Protein AF-A0A832ZQV5-F1 (afdb_monomer)

Radius of gyration: 17.15 Å; Cα contacts (8 Å, |Δi|>4): 261; chains: 1; bounding box: 38×48×47 Å

Solvent-accessible surface area (backbone atoms only — not comparable to full-atom values): 9858 Å² total; per-residue (Å²): 72,42,29,72,67,45,43,76,68,30,38,67,55,50,40,53,52,23,39,75,72,71,40,68,46,28,61,50,46,70,78,78,45,71,69,58,52,52,60,57,48,62,73,45,66,88,42,87,51,57,77,36,74,69,49,75,35,72,44,91,67,28,88,57,73,53,22,40,32,22,56,90,32,72,69,62,42,63,64,43,53,42,39,78,62,88,54,51,58,36,53,27,43,42,75,71,73,26,46,30,36,32,39,35,73,50,64,82,36,60,34,39,67,51,24,67,36,55,44,73,40,55,67,71,59,43,45,63,53,48,52,58,48,52,62,59,52,70,78,51,58,67,70,58,55,50,50,56,57,72,72,56,51,46,69,59,51,44,49,52,53,51,50,54,51,50,54,54,55,71,72,45,78,82,85,116

Mean predicted aligned error: 4.17 Å

pLDDT: mean 92.71, std 7.88, range [50.75, 98.12]

Structure (mmCIF, N/CA/C/O backbone):
data_AF-A0A832ZQV5-F1
#
_entry.id   AF-A0A832ZQV5-F1
#
loop_
_atom_site.group_PDB
_atom_site.id
_atom_site.type_symbol
_atom_site.label_atom_id
_atom_site.label_alt_id
_atom_site.label_comp_id
_atom_site.label_asym_id
_atom_site.label_entity_id
_atom_site.label_seq_id
_atom_site.pdbx_PDB_ins_code
_atom_site.Cartn_x
_atom_site.Cartn_y
_atom_site.Cartn_z
_atom_site.occupancy
_atom_site.B_iso_or_equiv
_atom_site.auth_seq_id
_atom_site.auth_comp_id
_atom_site.auth_asym_id
_atom_site.auth_atom_id
_atom_site.pdbx_PDB_model_num
ATOM 1 N N . ALA A 1 1 ? 1.888 -0.445 -4.443 1.00 94.06 1 ALA A N 1
ATOM 2 C CA . ALA A 1 1 ? 2.735 0.463 -5.243 1.00 94.06 1 ALA A CA 1
ATOM 3 C C . ALA A 1 1 ? 3.879 0.972 -4.376 1.00 94.06 1 ALA A C 1
ATOM 5 O O . ALA A 1 1 ? 3.616 1.489 -3.296 1.00 94.06 1 ALA A O 1
ATOM 6 N N . VAL A 1 2 ? 5.125 0.793 -4.812 1.00 95.75 2 VAL A N 1
ATOM 7 C CA . VAL A 1 2 ? 6.336 1.175 -4.074 1.00 95.75 2 VAL A CA 1
ATOM 8 C C . VAL A 1 2 ? 7.010 2.344 -4.781 1.00 95.75 2 VAL A C 1
ATOM 10 O O . VAL A 1 2 ? 7.324 2.274 -5.968 1.00 95.75 2 VAL A O 1
ATOM 13 N N . ASN A 1 3 ? 7.262 3.417 -4.040 1.00 93.56 3 ASN A N 1
ATOM 14 C CA . ASN A 1 3 ? 8.051 4.560 -4.485 1.00 93.56 3 ASN A CA 1
ATOM 15 C C . ASN A 1 3 ? 9.347 4.694 -3.664 1.00 93.56 3 ASN A C 1
ATOM 17 O O . ASN A 1 3 ? 9.576 3.964 -2.696 1.00 93.56 3 ASN A O 1
ATOM 21 N N . GLY A 1 4 ? 10.189 5.664 -4.032 1.00 94.81 4 GLY A N 1
ATOM 22 C CA . GLY A 1 4 ? 11.472 5.892 -3.362 1.00 94.81 4 GLY A CA 1
ATOM 23 C C . GLY A 1 4 ? 11.374 6.152 -1.855 1.00 94.81 4 GLY A C 1
ATOM 24 O O . GLY A 1 4 ? 12.215 5.653 -1.118 1.00 94.81 4 GLY A O 1
ATOM 25 N N . ASN A 1 5 ? 10.347 6.870 -1.389 1.00 94.69 5 ASN A N 1
ATOM 26 C CA . ASN A 1 5 ? 10.172 7.163 0.037 1.00 94.69 5 ASN A CA 1
ATOM 27 C C . ASN A 1 5 ? 9.765 5.902 0.800 1.00 94.69 5 ASN A C 1
ATOM 29 O O . ASN A 1 5 ? 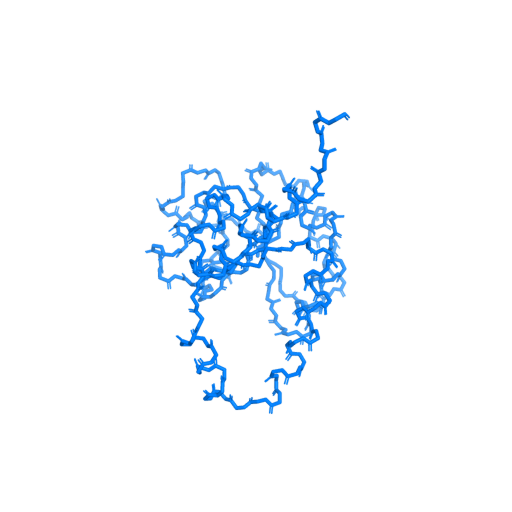10.349 5.592 1.834 1.00 94.69 5 ASN A O 1
ATOM 33 N N . SER A 1 6 ? 8.796 5.152 0.267 1.00 95.62 6 SER A N 1
ATOM 34 C CA . SER A 1 6 ? 8.344 3.910 0.899 1.00 95.62 6 SER A CA 1
ATOM 35 C C . SER A 1 6 ? 9.463 2.871 1.000 1.00 95.62 6 SER A C 1
ATOM 37 O O . SER A 1 6 ? 9.636 2.261 2.050 1.00 95.62 6 SER A O 1
ATOM 39 N N . ALA A 1 7 ? 10.281 2.735 -0.048 1.00 96.31 7 ALA A N 1
ATOM 40 C CA . ALA A 1 7 ? 11.416 1.824 -0.037 1.00 96.31 7 ALA A CA 1
ATOM 41 C C . ALA A 1 7 ? 12.511 2.284 0.934 1.00 96.31 7 ALA A C 1
ATOM 43 O O . ALA A 1 7 ? 13.010 1.480 1.710 1.00 96.31 7 ALA A O 1
ATOM 44 N N . ALA A 1 8 ? 12.847 3.578 0.949 1.00 96.38 8 ALA A N 1
ATOM 45 C CA . ALA A 1 8 ? 13.865 4.104 1.858 1.00 96.38 8 ALA A CA 1
ATOM 46 C C . ALA A 1 8 ? 13.502 3.924 3.341 1.00 96.38 8 ALA A C 1
ATOM 48 O O . ALA A 1 8 ? 14.396 3.803 4.172 1.00 96.38 8 ALA A O 1
ATOM 49 N N . LEU A 1 9 ? 12.208 3.929 3.673 1.00 96.62 9 LEU A N 1
ATOM 50 C CA . LEU A 1 9 ? 11.742 3.815 5.053 1.00 96.62 9 LEU A CA 1
ATOM 51 C C . LEU A 1 9 ? 11.483 2.375 5.494 1.00 96.62 9 LEU A C 1
ATOM 53 O O . LEU A 1 9 ? 11.701 2.074 6.661 1.00 96.62 9 LEU A O 1
ATOM 57 N N . ALA A 1 10 ? 10.970 1.516 4.608 1.00 96.81 10 ALA A N 1
ATOM 58 C CA . ALA A 1 10 ? 10.406 0.232 5.023 1.00 96.81 10 ALA A CA 1
ATOM 59 C C . ALA A 1 10 ? 10.537 -0.884 3.968 1.00 96.81 10 ALA A C 1
ATOM 61 O O . ALA A 1 10 ? 9.671 -1.752 3.907 1.00 96.81 10 ALA A O 1
ATOM 62 N N . HIS A 1 11 ? 11.565 -0.884 3.103 1.00 97.38 11 HIS A N 1
ATOM 63 C CA . HIS A 1 11 ? 11.682 -1.927 2.066 1.00 97.38 11 HIS A CA 1
ATOM 64 C C . HIS A 1 11 ? 11.699 -3.356 2.636 1.00 97.38 11 HIS A C 1
ATOM 66 O O . HIS A 1 11 ? 11.090 -4.235 2.034 1.00 97.38 11 HIS A O 1
ATOM 72 N N . GLU A 1 12 ? 12.341 -3.590 3.786 1.00 97.94 12 GLU A N 1
ATOM 73 C CA . GLU A 1 12 ? 12.380 -4.917 4.419 1.00 97.94 12 GLU A CA 1
ATOM 74 C C . GLU A 1 12 ? 10.981 -5.374 4.844 1.00 97.94 12 GLU A C 1
ATOM 76 O O . GLU A 1 12 ? 10.520 -6.437 4.432 1.00 97.94 12 GLU A O 1
ATOM 81 N N . ASP A 1 13 ? 10.261 -4.530 5.587 1.00 97.94 13 ASP A N 1
ATOM 82 C CA . ASP A 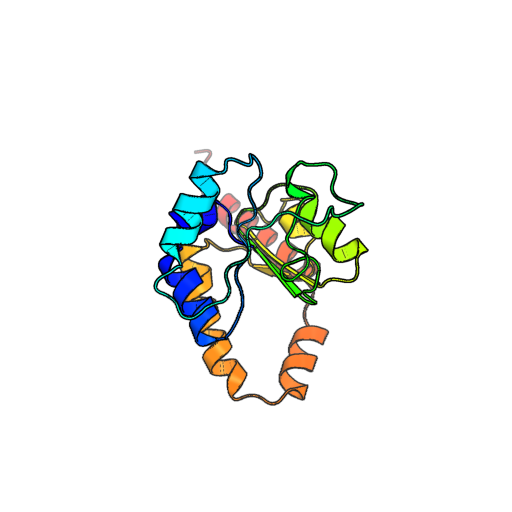1 13 ? 8.898 -4.818 6.034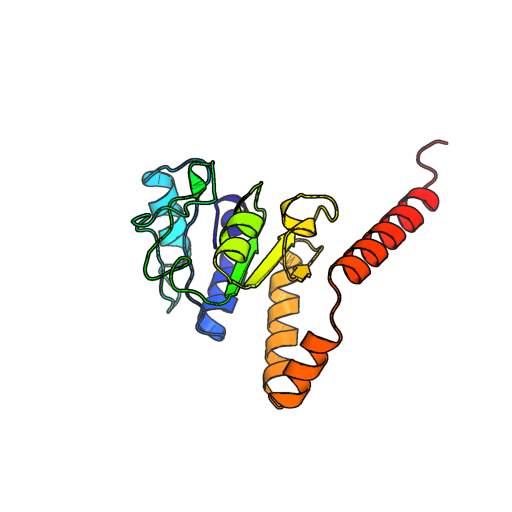 1.00 97.94 13 ASP A CA 1
ATOM 83 C C . ASP A 1 13 ? 7.919 -4.975 4.858 1.00 97.94 13 ASP A C 1
ATOM 85 O O . ASP A 1 13 ? 7.070 -5.867 4.874 1.00 97.94 13 ASP A O 1
ATOM 89 N N . ILE A 1 14 ? 8.049 -4.145 3.814 1.00 98.12 14 ILE A N 1
ATOM 90 C CA . ILE A 1 14 ? 7.252 -4.251 2.583 1.00 98.12 14 ILE A CA 1
ATOM 91 C C . ILE A 1 14 ? 7.526 -5.588 1.887 1.00 98.12 14 ILE A C 1
ATOM 93 O O . ILE A 1 14 ? 6.580 -6.268 1.493 1.00 98.12 14 ILE A O 1
ATOM 97 N N . GLY A 1 15 ? 8.801 -5.954 1.720 1.00 98.00 15 GLY A N 1
ATOM 98 C CA . GLY A 1 15 ? 9.218 -7.183 1.044 1.00 98.00 15 GLY A CA 1
ATOM 99 C C . GLY A 1 15 ? 8.729 -8.428 1.777 1.00 98.00 15 GLY A C 1
ATOM 100 O O . GLY A 1 15 ? 8.088 -9.283 1.168 1.00 98.00 15 GLY A O 1
ATOM 101 N N . LEU A 1 16 ? 8.929 -8.480 3.098 1.00 97.94 16 LEU A N 1
ATOM 102 C CA . LEU A 1 16 ? 8.448 -9.569 3.952 1.00 97.94 16 LEU A CA 1
ATOM 103 C C . LEU A 1 16 ? 6.919 -9.674 3.949 1.00 97.94 16 LEU A C 1
ATOM 105 O O . LEU A 1 16 ? 6.377 -10.775 3.856 1.00 97.94 16 LEU A O 1
ATOM 109 N N . PHE A 1 17 ? 6.209 -8.545 4.035 1.00 97.69 17 PHE A N 1
ATOM 110 C CA . PHE A 1 17 ? 4.747 -8.525 3.970 1.00 97.69 17 PHE A CA 1
ATOM 111 C C . PHE A 1 17 ? 4.242 -9.042 2.617 1.00 97.69 17 PHE A C 1
ATOM 113 O O . PHE A 1 17 ? 3.341 -9.879 2.566 1.00 97.69 17 PHE A O 1
ATOM 120 N N . ALA A 1 18 ? 4.838 -8.564 1.524 1.00 97.94 18 ALA A N 1
ATOM 121 C CA . ALA A 1 18 ? 4.482 -8.963 0.171 1.00 97.94 18 ALA A CA 1
ATOM 122 C C . ALA A 1 18 ? 4.728 -10.460 -0.065 1.00 97.94 18 ALA A C 1
ATOM 124 O O . ALA A 1 18 ? 3.835 -11.154 -0.545 1.00 97.94 18 ALA A O 1
ATOM 125 N N . GLU A 1 19 ? 5.893 -10.977 0.333 1.00 98.12 19 GLU A N 1
ATOM 126 C CA . GLU A 1 19 ? 6.243 -12.394 0.198 1.00 98.12 19 GLU A CA 1
ATOM 127 C C . GLU A 1 19 ? 5.312 -13.288 1.015 1.00 98.12 19 GLU A C 1
ATOM 129 O O . GLU A 1 19 ? 4.761 -14.259 0.495 1.00 98.12 19 GLU A O 1
ATOM 134 N N . LYS A 1 20 ? 5.077 -12.927 2.279 1.00 97.50 20 LYS A N 1
ATOM 135 C CA . LYS A 1 20 ? 4.260 -13.719 3.200 1.00 97.50 20 LYS A CA 1
ATOM 136 C C . LYS A 1 20 ? 2.819 -13.889 2.723 1.00 97.50 20 LYS A C 1
ATOM 138 O O . LYS A 1 20 ? 2.252 -14.968 2.883 1.00 97.50 20 LYS A O 1
ATOM 143 N N . TYR A 1 21 ? 2.225 -12.836 2.167 1.00 95.81 21 TYR A N 1
ATOM 144 C CA . TYR A 1 21 ? 0.824 -12.836 1.737 1.00 95.81 21 TYR A CA 1
ATOM 145 C C . TYR A 1 21 ? 0.646 -12.986 0.220 1.00 95.81 21 TYR A C 1
ATOM 147 O O . TYR A 1 21 ? -0.479 -12.951 -0.271 1.00 95.81 21 TYR A O 1
ATOM 155 N N . GLY A 1 22 ? 1.737 -13.186 -0.527 1.00 95.88 22 GLY A N 1
ATOM 156 C CA . GLY A 1 22 ? 1.705 -13.400 -1.974 1.00 95.88 22 GLY A CA 1
ATOM 157 C C . GLY A 1 22 ? 1.297 -12.165 -2.783 1.00 95.88 22 GLY A C 1
ATOM 158 O O . GLY A 1 22 ? 0.761 -12.306 -3.884 1.00 95.88 22 GLY A O 1
ATOM 159 N N . PHE A 1 23 ? 1.527 -10.958 -2.260 1.00 96.81 23 PHE A N 1
ATOM 160 C CA . PHE A 1 23 ? 1.218 -9.725 -2.977 1.00 96.81 23 PHE A CA 1
ATOM 161 C C . PHE A 1 23 ? 2.352 -9.352 -3.938 1.00 96.81 23 PHE A C 1
ATOM 163 O O . PHE A 1 23 ? 3.514 -9.308 -3.530 1.00 96.81 23 PHE A O 1
ATOM 170 N N . PRO A 1 24 ? 2.054 -9.040 -5.211 1.00 98.00 24 PRO A N 1
ATOM 171 C CA . PRO A 1 24 ? 3.050 -8.453 -6.090 1.00 98.00 24 PRO A CA 1
ATOM 172 C C . PRO A 1 24 ? 3.363 -7.020 -5.649 1.00 98.00 24 PRO A C 1
ATOM 174 O O . PRO A 1 24 ? 2.521 -6.322 -5.074 1.00 98.00 24 PRO A O 1
ATOM 177 N N . ILE A 1 25 ? 4.554 -6.545 -5.998 1.00 98.00 25 ILE A N 1
ATOM 178 C CA . ILE A 1 25 ? 4.895 -5.129 -5.893 1.00 98.00 25 ILE A CA 1
ATOM 179 C C . ILE A 1 25 ? 5.023 -4.521 -7.285 1.00 98.00 25 ILE A C 1
ATOM 181 O O . ILE A 1 25 ? 5.434 -5.172 -8.241 1.00 98.00 25 ILE A O 1
ATOM 185 N N . GLU A 1 26 ? 4.695 -3.240 -7.392 1.00 97.50 26 GLU A N 1
ATOM 186 C CA . GLU A 1 26 ? 4.971 -2.443 -8.584 1.00 97.50 26 GLU A CA 1
ATOM 187 C C . GLU A 1 26 ? 5.763 -1.212 -8.172 1.00 97.50 26 GLU A C 1
ATOM 189 O O . GLU A 1 26 ? 5.328 -0.472 -7.280 1.00 97.50 26 GLU A O 1
ATOM 194 N N . ILE A 1 27 ? 6.909 -0.996 -8.816 1.00 96.25 27 ILE A N 1
ATOM 195 C CA . ILE A 1 27 ? 7.716 0.208 -8.643 1.00 96.25 27 ILE A CA 1
ATOM 196 C C . ILE A 1 27 ? 7.035 1.326 -9.422 1.00 96.25 27 ILE A C 1
ATOM 198 O O . ILE A 1 27 ? 7.048 1.315 -10.649 1.00 96.25 27 ILE A O 1
ATOM 202 N N . ASN A 1 28 ? 6.495 2.321 -8.719 1.00 91.88 28 ASN A N 1
ATOM 203 C CA . ASN A 1 28 ? 5.811 3.466 -9.313 1.00 91.88 28 ASN A CA 1
ATOM 204 C C . ASN A 1 28 ? 6.439 4.780 -8.820 1.00 91.88 28 ASN A C 1
ATOM 206 O O . ASN A 1 28 ? 6.365 5.139 -7.643 1.00 91.88 28 ASN A O 1
ATOM 210 N N . LEU A 1 29 ? 7.111 5.498 -9.722 1.00 89.56 29 LEU A N 1
ATOM 211 C CA . LEU A 1 29 ? 7.838 6.731 -9.415 1.00 89.56 29 LEU A CA 1
ATOM 212 C C . LEU A 1 29 ? 7.154 7.966 -9.998 1.00 89.56 29 LEU A C 1
ATOM 214 O O . LEU A 1 29 ? 6.729 7.967 -11.148 1.00 89.56 29 LEU A O 1
ATOM 218 N N . PHE A 1 30 ? 7.158 9.067 -9.236 1.00 83.06 30 PHE A N 1
ATOM 219 C CA . PHE A 1 30 ? 6.726 10.373 -9.750 1.00 83.06 30 PHE A CA 1
ATOM 220 C C . PHE A 1 30 ? 7.664 10.895 -10.831 1.00 83.06 30 PHE A C 1
ATOM 222 O O . PHE A 1 30 ? 7.267 11.159 -11.965 1.00 83.06 30 PHE A O 1
ATOM 229 N N . HIS A 1 31 ? 8.940 10.999 -10.471 1.00 84.25 31 HIS A N 1
ATOM 230 C CA . HIS A 1 31 ? 10.015 11.366 -11.374 1.00 84.25 31 HIS A CA 1
ATOM 231 C C . HIS A 1 31 ? 10.698 10.089 -11.844 1.00 84.25 31 HIS A C 1
ATOM 233 O O . HIS A 1 31 ? 11.583 9.564 -11.158 1.00 84.25 31 HIS A O 1
ATOM 239 N N . TYR A 1 32 ? 10.241 9.580 -12.988 1.00 87.06 32 TYR A N 1
ATOM 240 C CA . TYR A 1 32 ? 10.807 8.386 -13.597 1.00 87.06 32 TYR A CA 1
ATOM 241 C C . TYR A 1 32 ? 12.306 8.569 -13.860 1.00 87.06 32 TYR A C 1
ATOM 243 O O . TYR A 1 32 ? 12.748 9.563 -14.435 1.00 87.06 32 TYR A O 1
ATOM 251 N N . SER A 1 33 ? 13.084 7.576 -13.448 1.00 91.94 33 SER A N 1
ATOM 252 C CA . SER A 1 33 ? 14.483 7.412 -13.819 1.00 91.94 33 SER A CA 1
ATOM 253 C C . SER A 1 33 ? 14.769 5.923 -13.857 1.00 91.94 33 SER A C 1
ATOM 255 O O . SER A 1 33 ? 14.518 5.228 -12.871 1.00 91.94 33 SER A O 1
ATOM 257 N N . ARG A 1 34 ? 15.316 5.436 -14.976 1.00 93.81 34 ARG A N 1
ATOM 258 C CA . ARG A 1 34 ? 15.640 4.014 -15.122 1.00 93.81 34 ARG A CA 1
ATOM 259 C C . ARG A 1 34 ? 16.615 3.550 -14.040 1.00 93.81 34 ARG A C 1
ATOM 261 O O . ARG A 1 34 ? 16.426 2.478 -13.485 1.00 93.81 34 ARG A O 1
ATOM 268 N N . GLU A 1 35 ? 17.593 4.383 -13.690 1.00 96.31 35 GLU A N 1
ATOM 269 C CA . GLU A 1 35 ? 18.548 4.096 -12.615 1.00 96.31 35 GLU A CA 1
ATOM 270 C C . GLU A 1 35 ? 17.842 3.912 -11.264 1.00 96.31 35 GLU A C 1
ATOM 272 O O . GLU A 1 35 ? 18.130 2.967 -10.536 1.00 96.31 35 GLU A O 1
ATOM 277 N N . ARG A 1 36 ? 16.879 4.785 -10.935 1.00 95.62 36 ARG A N 1
ATOM 278 C CA . ARG A 1 36 ? 16.106 4.663 -9.689 1.00 95.62 36 ARG A CA 1
ATOM 279 C C . ARG A 1 36 ? 15.234 3.416 -9.684 1.00 95.62 36 ARG A C 1
ATOM 281 O O . ARG A 1 36 ? 15.126 2.781 -8.645 1.00 95.62 36 ARG A O 1
ATOM 288 N N . VAL A 1 37 ? 14.617 3.081 -10.816 1.00 96.38 37 VAL A N 1
ATOM 289 C CA . VAL A 1 37 ? 13.799 1.869 -10.944 1.00 96.38 37 VAL A CA 1
ATOM 290 C C . VAL A 1 37 ? 14.646 0.621 -10.700 1.00 96.38 37 VAL A C 1
ATOM 292 O O . VAL A 1 37 ? 14.247 -0.211 -9.896 1.00 96.38 37 VAL A O 1
ATOM 2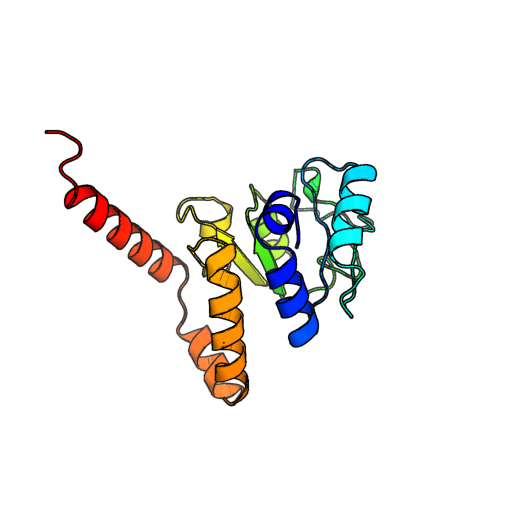95 N N . VAL A 1 38 ? 15.832 0.526 -11.311 1.00 97.38 38 VAL A N 1
ATOM 296 C CA . VAL A 1 38 ? 16.751 -0.608 -11.106 1.00 97.38 38 VAL A CA 1
ATOM 297 C C . VAL A 1 38 ? 17.172 -0.714 -9.640 1.00 97.38 38 VAL A C 1
ATOM 299 O O . VAL A 1 38 ? 16.967 -1.760 -9.037 1.00 97.38 38 VAL A O 1
ATOM 302 N N . LYS A 1 39 ? 17.636 0.382 -9.025 1.00 97.56 39 LYS A N 1
ATOM 303 C CA . LYS A 1 39 ? 18.024 0.378 -7.602 1.00 97.56 39 LYS A CA 1
ATOM 304 C C . LYS A 1 39 ? 16.882 -0.032 -6.678 1.00 97.56 39 LYS A C 1
ATOM 306 O O . LYS A 1 39 ? 17.100 -0.719 -5.692 1.00 97.56 39 LYS A O 1
ATOM 311 N N . LEU A 1 40 ? 15.659 0.412 -6.971 1.00 97.38 40 LEU A N 1
ATOM 312 C CA . LEU A 1 40 ? 14.492 0.015 -6.189 1.00 97.38 40 LEU A CA 1
ATOM 313 C C . LEU A 1 40 ? 14.132 -1.450 -6.407 1.00 97.38 40 LEU A C 1
ATOM 315 O O . LEU A 1 40 ? 13.731 -2.094 -5.450 1.00 97.38 40 LEU A O 1
ATOM 319 N N . ARG A 1 41 ? 14.286 -1.976 -7.625 1.00 97.69 41 ARG A N 1
ATOM 320 C CA . ARG A 1 41 ? 14.061 -3.391 -7.929 1.00 97.69 41 ARG A CA 1
ATOM 321 C C . ARG A 1 41 ? 14.998 -4.280 -7.128 1.00 97.69 41 ARG A C 1
ATOM 323 O O . ARG A 1 41 ? 14.516 -5.194 -6.472 1.00 97.69 41 ARG A O 1
ATOM 330 N N . GLU A 1 42 ? 16.289 -3.955 -7.130 1.00 97.94 42 GLU A N 1
ATOM 331 C CA . GLU A 1 42 ? 17.342 -4.695 -6.423 1.00 97.94 42 GLU A CA 1
ATOM 332 C C . GLU A 1 42 ? 17.034 -4.876 -4.926 1.00 97.94 42 GLU A C 1
ATOM 334 O O . GLU A 1 42 ? 17.324 -5.930 -4.367 1.00 97.94 42 GLU A O 1
ATOM 339 N N . LEU A 1 43 ? 16.368 -3.905 -4.282 1.00 98.06 43 LEU A N 1
ATOM 340 C CA . LEU A 1 43 ? 15.950 -4.015 -2.873 1.00 98.06 43 LEU A CA 1
ATOM 341 C C . LEU A 1 43 ? 14.970 -5.164 -2.606 1.00 98.06 43 LEU A C 1
ATOM 343 O O . LEU A 1 43 ? 14.821 -5.573 -1.454 1.00 98.06 43 LEU A O 1
ATOM 347 N N . PHE A 1 44 ? 14.280 -5.646 -3.640 1.00 98.06 44 PHE A N 1
ATOM 348 C CA . PHE A 1 44 ? 13.240 -6.659 -3.522 1.00 98.06 44 PHE A CA 1
ATOM 349 C C . PHE A 1 44 ? 13.575 -7.983 -4.225 1.00 98.06 44 PHE A C 1
ATOM 351 O O . PHE A 1 44 ? 12.818 -8.940 -4.089 1.00 98.06 44 PHE A O 1
ATOM 358 N N . GLU A 1 45 ? 14.697 -8.078 -4.947 1.00 96.19 45 GLU A N 1
ATOM 359 C CA . GLU A 1 45 ? 15.062 -9.273 -5.730 1.00 96.19 45 GLU A CA 1
ATOM 360 C C . GLU A 1 45 ? 15.306 -10.523 -4.876 1.00 96.19 45 GLU A C 1
ATOM 362 O O . GLU A 1 45 ? 15.169 -11.641 -5.368 1.00 96.19 45 GLU A O 1
ATOM 367 N N . SER A 1 46 ? 15.652 -10.353 -3.597 1.00 97.00 46 SER A N 1
ATOM 368 C CA . SER A 1 46 ? 15.847 -11.471 -2.670 1.00 97.00 46 SER A CA 1
ATOM 369 C C . SER A 1 46 ? 14.545 -12.106 -2.177 1.00 97.00 46 SER A C 1
ATOM 371 O O . SER A 1 46 ? 14.602 -13.182 -1.588 1.00 97.00 46 SER A O 1
ATOM 373 N N . TYR A 1 47 ? 13.398 -11.449 -2.370 1.00 97.94 47 TYR A N 1
ATOM 374 C CA . TYR A 1 47 ? 12.094 -11.962 -1.953 1.00 97.94 47 TYR A CA 1
ATOM 375 C C . TYR A 1 47 ? 11.437 -12.728 -3.099 1.00 97.94 47 TYR A C 1
ATOM 377 O O . TYR A 1 47 ? 11.524 -12.343 -4.266 1.00 97.94 47 TYR A O 1
ATOM 385 N N . ASN A 1 48 ? 10.707 -13.789 -2.772 1.00 97.44 48 ASN A N 1
ATOM 386 C CA . ASN A 1 48 ? 9.947 -14.582 -3.728 1.00 97.44 48 ASN A CA 1
ATOM 387 C C . ASN A 1 48 ? 8.617 -13.901 -4.104 1.00 97.44 48 ASN A C 1
ATOM 389 O O . ASN A 1 48 ? 7.528 -14.419 -3.846 1.00 97.44 48 ASN A O 1
ATOM 393 N N . ILE A 1 49 ? 8.709 -12.717 -4.711 1.00 97.38 49 ILE A N 1
ATOM 394 C CA . ILE A 1 49 ? 7.571 -11.898 -5.138 1.00 97.38 49 ILE A CA 1
ATOM 395 C C . ILE A 1 49 ? 7.687 -11.502 -6.605 1.00 97.38 49 ILE A C 1
ATOM 397 O O . ILE A 1 49 ? 8.773 -11.396 -7.173 1.00 97.38 49 ILE A O 1
ATOM 401 N N . LYS A 1 50 ? 6.542 -11.231 -7.234 1.00 97.88 50 LYS A N 1
ATOM 402 C CA . LYS A 1 50 ? 6.524 -10.596 -8.554 1.00 97.88 50 LYS A CA 1
ATOM 403 C C . LYS A 1 50 ? 6.778 -9.099 -8.403 1.00 97.88 50 LYS A C 1
ATOM 405 O O . LYS A 1 50 ? 6.135 -8.449 -7.577 1.00 97.88 50 LYS A O 1
ATOM 410 N N . ILE A 1 51 ? 7.678 -8.569 -9.229 1.00 98.12 51 ILE A N 1
ATOM 411 C CA . ILE A 1 51 ? 8.054 -7.153 -9.249 1.00 98.12 51 ILE A CA 1
ATOM 412 C C . ILE A 1 51 ? 7.755 -6.583 -10.635 1.00 98.12 51 ILE A C 1
ATOM 414 O O . ILE A 1 51 ? 8.384 -6.984 -11.616 1.00 98.12 51 ILE A O 1
ATOM 418 N N . TYR A 1 52 ? 6.830 -5.632 -10.702 1.00 97.94 52 TYR A N 1
ATOM 419 C CA . TYR A 1 52 ? 6.460 -4.921 -11.924 1.00 97.94 52 TYR A CA 1
ATOM 420 C C . TYR A 1 52 ? 7.162 -3.556 -12.014 1.00 97.94 52 TYR A C 1
ATOM 422 O O . TYR A 1 52 ? 7.296 -2.846 -11.011 1.00 97.94 52 TYR A O 1
ATOM 430 N N . ASP A 1 53 ? 7.632 -3.197 -13.209 1.00 95.50 53 ASP A N 1
ATOM 431 C CA . ASP A 1 53 ? 8.322 -1.931 -13.516 1.00 95.50 53 ASP A CA 1
ATOM 432 C C . ASP A 1 53 ? 8.283 -1.542 -15.011 1.00 95.50 53 ASP A C 1
ATOM 434 O O . ASP A 1 53 ? 9.176 -0.848 -15.505 1.00 95.50 53 ASP A O 1
ATOM 438 N N . GLU A 1 54 ? 7.269 -2.000 -15.744 1.00 93.06 54 GLU A N 1
ATOM 439 C CA . GLU A 1 54 ? 7.158 -1.901 -17.201 1.00 93.06 54 GLU A CA 1
ATOM 440 C C . GLU A 1 54 ? 6.606 -0.550 -17.685 1.00 93.06 54 GLU A C 1
ATOM 442 O O . GLU A 1 54 ? 7.018 -0.079 -18.745 1.00 93.06 54 GLU A O 1
ATOM 447 N N . TYR A 1 55 ? 5.716 0.096 -16.915 1.00 92.19 55 TYR A N 1
ATOM 448 C CA . TYR A 1 55 ? 5.106 1.397 -17.260 1.00 92.19 55 TYR A CA 1
ATOM 449 C C . TYR A 1 55 ? 4.411 1.411 -18.647 1.00 92.19 55 TYR A C 1
ATOM 451 O O . TYR A 1 55 ? 4.428 2.421 -19.356 1.00 92.19 55 TYR A O 1
ATOM 459 N N . ASP A 1 56 ? 3.800 0.298 -19.061 1.00 93.44 56 ASP A N 1
ATOM 460 C CA . ASP A 1 56 ? 3.288 0.066 -20.420 1.00 93.44 56 ASP A CA 1
ATOM 461 C C . ASP A 1 56 ? 1.811 0.466 -20.629 1.00 93.44 56 ASP A C 1
ATOM 463 O O . ASP A 1 56 ? 1.297 0.403 -21.753 1.00 93.44 56 ASP A O 1
ATOM 467 N N . VAL A 1 57 ? 1.116 0.907 -19.573 1.00 92.81 57 VAL A N 1
ATOM 468 C CA . VAL A 1 57 ? -0.277 1.377 -19.637 1.00 92.81 57 VAL A CA 1
ATOM 469 C C . VAL A 1 57 ? -0.440 2.728 -18.958 1.00 92.81 57 VAL A C 1
ATOM 471 O O . VAL A 1 57 ? -0.003 2.936 -17.834 1.00 92.81 57 VAL A O 1
ATOM 474 N N . GLY A 1 58 ? -1.122 3.656 -19.632 1.00 90.56 58 GLY A N 1
ATOM 475 C CA . GLY A 1 58 ? -1.513 4.939 -19.055 1.00 90.56 58 GLY A CA 1
ATOM 476 C C . GLY A 1 58 ? -2.886 4.878 -18.387 1.00 90.56 58 GLY A C 1
ATOM 477 O O . GLY A 1 58 ? -3.869 4.487 -19.016 1.00 90.56 58 GLY A O 1
ATOM 478 N N . LEU A 1 59 ? -2.976 5.337 -17.142 1.00 87.75 59 LEU A N 1
ATOM 479 C CA . LEU A 1 59 ? -4.231 5.596 -16.449 1.00 87.75 59 LEU A CA 1
ATOM 480 C C . LEU A 1 59 ? -4.855 6.884 -17.016 1.00 87.75 59 LEU A C 1
ATOM 482 O O . LEU A 1 59 ? -4.283 7.963 -16.850 1.00 87.75 59 LEU A O 1
ATOM 486 N N . PRO A 1 60 ? -6.024 6.815 -17.677 1.00 81.50 60 PRO A N 1
ATOM 487 C CA . PRO A 1 60 ? -6.584 7.946 -18.427 1.00 81.50 60 PRO A CA 1
ATOM 488 C C . PRO A 1 60 ? -6.969 9.137 -17.539 1.00 81.50 60 PRO A C 1
ATOM 490 O O . PRO A 1 60 ? -7.074 10.268 -18.003 1.00 81.50 60 PRO A O 1
ATOM 493 N N . THR A 1 61 ? -7.193 8.881 -16.256 1.00 76.94 61 THR A N 1
ATOM 494 C CA . THR A 1 61 ? -7.698 9.828 -15.260 1.00 76.94 61 THR A CA 1
ATOM 495 C C . THR A 1 61 ? -6.604 10.479 -14.417 1.00 76.94 61 THR A C 1
ATOM 497 O O . THR A 1 61 ? -6.933 11.299 -13.564 1.00 76.94 61 THR A O 1
ATOM 500 N N . VAL A 1 62 ? -5.336 10.114 -14.633 1.00 81.19 62 VAL A N 1
ATOM 501 C CA . VAL A 1 62 ? -4.177 10.633 -13.895 1.00 81.19 62 VAL A CA 1
ATOM 502 C C . VAL A 1 62 ? -3.392 11.566 -14.814 1.00 81.19 62 VAL A C 1
ATOM 504 O O . VAL A 1 62 ? -2.976 11.198 -15.913 1.00 81.19 62 VAL A O 1
ATOM 507 N N . SER A 1 63 ? -3.225 12.807 -14.372 1.00 75.56 63 SER A N 1
ATOM 508 C CA . SER A 1 63 ? -2.599 13.877 -15.156 1.00 75.56 63 SER A CA 1
ATOM 509 C C . SER A 1 63 ? -1.072 13.852 -15.074 1.00 75.56 63 SER A C 1
ATOM 511 O O . SER A 1 63 ? -0.387 14.232 -16.025 1.00 75.56 63 SER A O 1
ATOM 513 N N . SER A 1 64 ? -0.543 13.377 -13.946 1.00 73.56 64 SER A N 1
ATOM 514 C CA . SER A 1 64 ? 0.888 13.319 -13.665 1.00 73.56 64 SER A CA 1
ATOM 515 C C . SER A 1 64 ? 1.611 12.231 -14.472 1.00 73.56 64 SER A C 1
ATOM 517 O O . SER A 1 64 ? 1.007 11.314 -15.033 1.00 73.56 64 SER A O 1
ATOM 519 N N . SER A 1 65 ? 2.946 12.293 -14.501 1.00 71.56 65 SER A N 1
ATOM 520 C CA . SER A 1 65 ? 3.797 11.245 -15.084 1.00 71.56 65 SER A CA 1
ATOM 521 C C . SER A 1 65 ? 3.610 9.873 -14.424 1.00 71.56 65 SER A C 1
ATOM 523 O O . SER A 1 65 ? 3.887 8.866 -15.073 1.00 71.56 65 SER A O 1
ATOM 525 N N . ARG A 1 66 ? 3.068 9.812 -13.194 1.00 74.06 66 ARG A N 1
ATOM 526 C CA . ARG A 1 66 ? 2.698 8.558 -12.505 1.00 74.06 66 ARG A CA 1
ATOM 527 C C . ARG A 1 66 ? 1.551 7.802 -13.161 1.00 74.06 66 ARG A C 1
ATOM 529 O O . ARG A 1 66 ? 1.292 6.664 -12.788 1.00 74.06 66 ARG A O 1
ATOM 536 N N . ARG A 1 67 ? 0.872 8.401 -14.144 1.00 85.12 67 ARG A N 1
ATOM 537 C CA . ARG A 1 67 ? -0.191 7.721 -14.889 1.00 85.12 67 ARG A CA 1
ATOM 538 C C . ARG A 1 67 ? 0.281 6.430 -15.547 1.00 85.12 67 ARG A C 1
ATOM 540 O O . ARG A 1 67 ? -0.554 5.593 -15.850 1.00 85.12 67 ARG A O 1
ATOM 547 N N . PHE A 1 68 ? 1.574 6.300 -15.835 1.00 90.75 68 PHE A 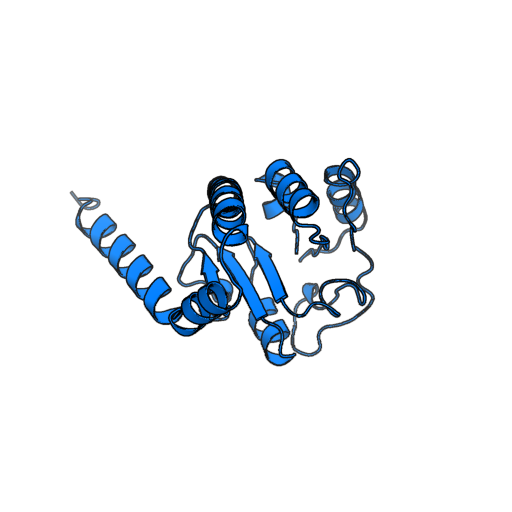N 1
ATOM 548 C CA . PHE A 1 68 ? 2.112 5.091 -16.434 1.00 90.75 68 PHE A CA 1
ATOM 549 C C . PHE A 1 68 ? 2.349 4.035 -15.356 1.00 90.75 68 PHE A C 1
ATOM 551 O O . PHE A 1 68 ? 3.072 4.270 -14.390 1.00 90.75 68 PHE A O 1
ATOM 558 N N . VAL A 1 69 ? 1.706 2.890 -15.541 1.00 93.69 69 VAL A N 1
ATOM 559 C CA . VAL A 1 69 ? 1.723 1.727 -14.654 1.00 93.69 69 VAL A CA 1
ATOM 560 C C . VAL A 1 69 ? 1.924 0.465 -15.479 1.00 93.69 69 VAL A C 1
ATOM 562 O O . VAL A 1 69 ? 1.797 0.497 -16.707 1.00 93.69 69 VAL A O 1
ATOM 565 N N . SER A 1 70 ? 2.199 -0.646 -14.812 1.00 95.88 70 SER A N 1
ATOM 566 C CA . SER A 1 70 ? 2.277 -1.945 -15.471 1.00 95.88 70 SER A CA 1
ATOM 567 C C . SER A 1 70 ? 0.894 -2.545 -15.712 1.00 95.88 70 SER A C 1
ATOM 569 O O . SER A 1 70 ? 0.032 -2.569 -14.825 1.00 95.88 70 SER A O 1
ATOM 571 N N . ARG A 1 71 ? 0.690 -3.090 -16.914 1.00 96.00 71 ARG A N 1
ATOM 572 C CA . ARG A 1 71 ? -0.522 -3.808 -17.326 1.00 96.00 71 ARG A CA 1
ATOM 573 C C . ARG A 1 71 ? -0.859 -4.958 -16.390 1.00 96.00 71 ARG A C 1
ATOM 575 O O . ARG A 1 71 ? -1.999 -5.062 -15.947 1.00 96.00 71 ARG A O 1
ATOM 582 N N . ASP A 1 72 ? 0.144 -5.773 -16.087 1.00 96.06 72 ASP A N 1
ATOM 583 C CA . ASP A 1 72 ? 0.018 -6.971 -15.250 1.00 96.06 72 ASP A CA 1
ATOM 584 C C . ASP A 1 72 ? 0.152 -6.660 -13.748 1.00 96.06 72 ASP A C 1
ATOM 586 O O . ASP A 1 72 ? -0.064 -7.529 -12.903 1.00 96.06 72 ASP A O 1
ATOM 590 N N . GLY A 1 73 ? 0.469 -5.405 -13.413 1.00 96.31 73 GLY A N 1
ATOM 591 C CA . GLY A 1 73 ? 0.494 -4.877 -12.054 1.00 96.31 73 GLY A CA 1
ATOM 592 C C . GLY A 1 73 ? -0.783 -4.107 -11.725 1.00 96.31 73 GLY A C 1
ATOM 593 O O . GLY A 1 73 ? -1.890 -4.629 -11.883 1.00 96.31 73 GLY A O 1
ATOM 594 N N . ILE A 1 74 ? -0.631 -2.851 -11.299 1.00 95.50 74 ILE A N 1
ATOM 595 C CA . ILE A 1 74 ? -1.681 -1.931 -10.837 1.00 95.50 74 ILE A CA 1
ATOM 596 C C . ILE A 1 74 ? -2.872 -1.885 -11.799 1.00 95.50 74 ILE A C 1
ATOM 598 O O . ILE A 1 74 ? -4.022 -1.801 -11.359 1.00 95.50 74 ILE A O 1
ATOM 602 N N . TYR A 1 75 ? -2.632 -1.930 -13.113 1.00 94.81 75 TYR A N 1
ATOM 603 C CA . TYR A 1 75 ? -3.721 -1.861 -14.084 1.00 94.81 75 TYR A CA 1
ATOM 604 C C . TYR A 1 75 ? -4.655 -3.078 -14.017 1.00 94.81 75 TYR A C 1
ATOM 606 O O . TYR A 1 75 ? -5.865 -2.912 -14.177 1.00 94.81 75 TYR A O 1
ATOM 614 N N . SER A 1 76 ? -4.137 -4.274 -13.728 1.00 95.38 76 SER A N 1
ATOM 615 C CA . SER A 1 76 ? -4.937 -5.499 -13.585 1.00 95.38 76 SER A CA 1
ATOM 616 C C . SER A 1 76 ? -5.472 -5.730 -12.166 1.00 95.38 76 SER A C 1
ATOM 618 O O . SER A 1 76 ? -6.441 -6.466 -12.003 1.00 95.38 76 SER A O 1
ATOM 620 N N . SER A 1 77 ? -4.897 -5.077 -11.149 1.00 96.62 77 SER A N 1
ATOM 621 C CA . SER A 1 77 ? -5.293 -5.260 -9.746 1.00 96.62 77 SER A CA 1
ATOM 622 C C . SER A 1 77 ? -6.716 -4.772 -9.455 1.00 96.62 77 SER A C 1
ATOM 624 O O . SER A 1 77 ? -7.148 -3.736 -9.965 1.00 96.62 77 SER A O 1
ATOM 626 N N . ASP A 1 78 ? -7.424 -5.481 -8.585 1.00 97.12 78 ASP A N 1
ATOM 627 C CA . ASP A 1 78 ? -8.713 -5.089 -8.008 1.00 97.12 78 ASP A CA 1
ATOM 628 C C . ASP A 1 78 ? -8.542 -4.113 -6.830 1.00 97.12 78 ASP A C 1
ATOM 630 O O . ASP A 1 78 ? -9.288 -3.137 -6.718 1.00 97.12 78 ASP A O 1
ATOM 634 N N . THR A 1 79 ? -7.510 -4.329 -6.010 1.00 97.56 79 THR A N 1
ATOM 635 C CA . THR A 1 79 ? -7.141 -3.499 -4.859 1.00 97.56 79 THR A CA 1
ATOM 636 C C . THR A 1 79 ? -5.685 -3.049 -4.950 1.00 97.56 79 THR A C 1
ATOM 638 O O . THR A 1 79 ? -4.798 -3.827 -5.294 1.00 97.56 79 THR A O 1
ATOM 641 N N . VAL A 1 80 ? -5.416 -1.786 -4.617 1.00 97.06 80 VAL A N 1
ATOM 642 C CA . VAL A 1 80 ? -4.070 -1.202 -4.650 1.00 97.06 80 VAL A CA 1
ATOM 643 C C . VAL A 1 80 ? -3.757 -0.528 -3.319 1.00 97.06 80 VAL A C 1
ATOM 645 O O . VAL A 1 80 ? -4.446 0.405 -2.909 1.00 97.06 80 VAL A O 1
ATOM 648 N N . LEU A 1 81 ? -2.673 -0.966 -2.675 1.00 97.44 81 LEU A N 1
ATOM 649 C CA . LEU A 1 81 ? -2.061 -0.263 -1.548 1.00 97.44 81 LEU A CA 1
ATOM 650 C C . LEU A 1 81 ? -1.076 0.794 -2.067 1.00 97.44 81 LEU A C 1
ATOM 652 O O . LEU A 1 81 ? -0.092 0.458 -2.739 1.00 97.44 81 LEU A O 1
ATOM 656 N N . VAL A 1 82 ? -1.329 2.061 -1.748 1.00 95.06 82 VAL A N 1
ATOM 657 C CA . VAL A 1 82 ? -0.447 3.201 -2.035 1.00 95.06 82 VAL A CA 1
ATOM 658 C C . VAL A 1 82 ? 0.134 3.762 -0.737 1.00 95.06 82 VAL A C 1
ATOM 660 O O . VAL A 1 82 ? -0.500 3.725 0.314 1.00 95.06 82 VAL A O 1
ATOM 663 N N . MET A 1 83 ? 1.372 4.247 -0.780 1.00 94.00 83 MET A N 1
ATOM 664 C CA . MET A 1 83 ? 2.113 4.641 0.421 1.00 94.00 83 MET A CA 1
ATOM 665 C C . MET A 1 83 ? 2.910 5.902 0.135 1.00 94.00 83 MET A C 1
ATOM 667 O O . MET A 1 83 ? 3.667 5.922 -0.836 1.00 94.00 83 MET A O 1
ATOM 671 N N . ILE A 1 84 ? 2.781 6.924 0.989 1.00 88.50 84 ILE A N 1
ATOM 672 C CA . ILE A 1 84 ? 3.494 8.207 0.829 1.00 88.50 84 ILE A CA 1
ATOM 673 C C . ILE A 1 84 ? 3.312 8.722 -0.609 1.00 88.50 84 ILE A C 1
ATOM 675 O O . ILE A 1 84 ? 4.268 8.902 -1.370 1.00 88.50 84 ILE A O 1
ATOM 679 N N . GLU A 1 85 ? 2.048 8.826 -1.010 1.00 82.56 85 GLU A N 1
ATOM 680 C CA . GLU A 1 85 ? 1.637 9.129 -2.374 1.00 82.56 85 GLU A CA 1
ATOM 681 C C . GLU A 1 85 ? 1.133 10.568 -2.453 1.00 82.56 85 GLU A C 1
ATOM 683 O O . GLU A 1 85 ? 0.348 11.009 -1.616 1.00 82.56 85 GLU A O 1
ATOM 688 N N . ASP A 1 86 ? 1.552 11.281 -3.494 1.00 70.88 86 ASP A N 1
ATOM 689 C CA . ASP A 1 86 ? 1.119 12.653 -3.748 1.00 70.88 86 ASP A CA 1
ATOM 690 C C . ASP A 1 86 ? 0.157 12.688 -4.934 1.00 70.88 86 ASP A C 1
ATOM 692 O O . ASP A 1 86 ? 0.574 12.531 -6.084 1.00 70.88 86 ASP A O 1
ATOM 696 N N . GLY A 1 87 ? -1.114 12.990 -4.669 1.00 73.38 87 GLY A N 1
ATOM 697 C CA . GLY A 1 87 ? -1.983 13.598 -5.672 1.00 73.38 87 GLY A CA 1
ATOM 698 C C . GLY A 1 87 ? -3.157 12.752 -6.147 1.00 73.38 87 GLY A C 1
ATOM 699 O O . GLY A 1 87 ? -4.012 12.363 -5.362 1.00 73.38 87 GLY A O 1
ATOM 700 N N . ASP A 1 88 ? -3.271 12.614 -7.467 1.00 83.06 88 ASP A N 1
ATOM 701 C CA . ASP A 1 88 ? -4.484 12.218 -8.192 1.00 83.06 88 ASP A CA 1
ATOM 702 C C . ASP A 1 88 ? -4.613 10.705 -8.432 1.00 83.06 88 ASP A C 1
ATOM 704 O O . ASP A 1 88 ? -5.614 10.252 -8.992 1.00 83.06 88 ASP A O 1
ATOM 708 N N . MET A 1 89 ? -3.633 9.915 -7.982 1.00 86.62 89 MET A N 1
ATOM 709 C CA . MET A 1 89 ? -3.599 8.467 -8.191 1.00 86.62 89 MET A CA 1
ATOM 710 C C . MET A 1 89 ? -4.806 7.744 -7.567 1.00 86.62 89 MET A C 1
ATOM 712 O O . MET A 1 89 ? -5.443 6.974 -8.291 1.00 86.62 89 MET A O 1
ATOM 716 N N . PRO A 1 90 ? -5.210 8.000 -6.301 1.00 89.62 90 PRO A N 1
ATOM 717 C CA . PRO A 1 90 ? -6.383 7.335 -5.727 1.00 89.62 90 PRO A CA 1
ATOM 718 C C . PRO A 1 90 ? -7.670 7.637 -6.491 1.00 89.62 90 PRO A C 1
ATOM 720 O O . PRO A 1 90 ? -8.391 6.709 -6.854 1.00 89.62 90 PRO A O 1
ATOM 723 N N . ILE A 1 91 ? -7.918 8.907 -6.839 1.00 87.94 91 ILE A N 1
ATOM 724 C CA . ILE A 1 91 ? -9.061 9.293 -7.683 1.00 87.94 91 ILE A CA 1
ATOM 725 C C . ILE A 1 91 ? -9.014 8.529 -9.008 1.00 87.94 91 ILE A C 1
ATOM 727 O O . ILE A 1 91 ? -10.032 8.011 -9.470 1.00 87.94 91 ILE A O 1
ATOM 731 N N . GLY A 1 92 ? -7.838 8.468 -9.635 1.00 89.44 92 GLY A N 1
ATOM 732 C CA . GLY A 1 92 ? -7.670 7.816 -10.920 1.00 89.44 92 GLY A CA 1
ATOM 733 C C . GLY A 1 92 ? -7.971 6.319 -10.872 1.00 89.44 92 GLY A C 1
ATOM 734 O O . GLY A 1 92 ? -8.725 5.821 -11.704 1.00 89.44 92 GLY A O 1
ATOM 735 N N . LEU A 1 93 ? -7.442 5.616 -9.874 1.00 92.62 93 LEU A N 1
ATOM 736 C CA . LEU A 1 93 ? -7.677 4.186 -9.686 1.00 92.62 93 LEU A CA 1
ATOM 737 C C . LEU A 1 93 ? -9.137 3.889 -9.319 1.00 92.62 93 LEU A C 1
ATOM 739 O O . LEU A 1 93 ? -9.740 2.986 -9.898 1.00 92.62 93 LEU A O 1
ATOM 743 N N . ARG A 1 94 ? -9.748 4.691 -8.440 1.00 92.50 94 ARG A N 1
ATOM 744 C CA . ARG A 1 94 ? -11.157 4.518 -8.052 1.00 92.50 94 ARG A CA 1
ATOM 745 C C . ARG A 1 94 ? -12.123 4.764 -9.201 1.00 92.50 94 ARG A C 1
ATOM 747 O O . ARG A 1 94 ? -13.104 4.040 -9.341 1.00 92.50 94 ARG A O 1
ATOM 754 N N . ARG A 1 95 ? -11.831 5.724 -10.087 1.00 90.94 95 ARG A N 1
ATOM 755 C CA . ARG A 1 95 ? -12.605 5.930 -11.329 1.00 90.94 95 ARG A CA 1
ATOM 756 C C . ARG A 1 95 ? -12.553 4.730 -12.275 1.00 90.94 95 ARG A C 1
ATOM 758 O O . ARG A 1 95 ? -13.454 4.577 -13.092 1.00 90.94 95 ARG A O 1
ATOM 765 N N . LEU A 1 96 ? 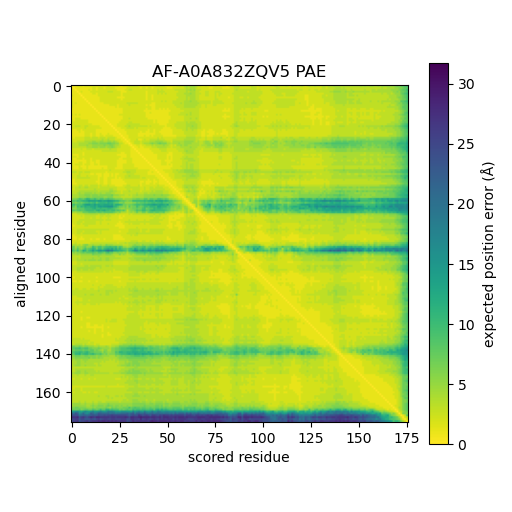-11.535 3.881 -12.151 1.00 91.31 96 LEU A N 1
ATOM 766 C CA . LEU A 1 96 ? -11.426 2.606 -12.862 1.00 91.31 96 LEU A CA 1
ATOM 767 C C . LEU A 1 96 ? -12.053 1.435 -12.085 1.00 91.31 96 LEU A C 1
ATOM 769 O O . LEU A 1 96 ? -11.834 0.282 -12.445 1.00 91.31 96 LEU A O 1
ATOM 773 N N . GLY A 1 97 ? -12.815 1.715 -11.022 1.00 93.81 97 GLY A N 1
ATOM 774 C CA . GLY A 1 97 ? -13.502 0.712 -10.208 1.00 93.81 97 GLY A CA 1
ATOM 775 C C . GLY A 1 97 ? -12.600 -0.044 -9.233 1.00 93.81 97 GLY A C 1
ATOM 776 O O . GLY A 1 97 ? -13.044 -1.023 -8.642 1.00 93.81 97 GLY A O 1
ATOM 777 N N . LYS A 1 98 ? -11.346 0.388 -9.060 1.00 95.44 98 LYS A N 1
ATOM 778 C CA . LYS A 1 98 ? -10.391 -0.254 -8.150 1.00 95.44 98 LYS A CA 1
ATOM 779 C C . LYS A 1 98 ? -10.586 0.237 -6.724 1.00 95.44 98 LYS A C 1
ATOM 781 O O . LYS A 1 98 ? -10.941 1.397 -6.515 1.00 95.44 98 LYS A O 1
ATOM 786 N N . LYS A 1 99 ? -10.288 -0.622 -5.753 1.00 97.56 99 LYS A N 1
ATOM 787 C CA . LYS A 1 99 ? -10.198 -0.240 -4.343 1.00 97.56 99 LYS A CA 1
ATOM 788 C C . LYS A 1 99 ? -8.813 0.301 -4.031 1.00 97.56 99 LYS A C 1
ATOM 790 O O . LYS A 1 99 ? -7.809 -0.282 -4.435 1.00 97.56 99 LYS A O 1
ATOM 795 N N . VAL A 1 100 ? -8.750 1.417 -3.317 1.00 97.00 100 VAL A N 1
ATOM 796 C CA . VAL A 1 100 ? -7.487 2.054 -2.939 1.00 97.00 100 VAL A CA 1
ATOM 797 C C . VAL A 1 100 ? -7.373 2.115 -1.428 1.00 97.00 100 VAL A C 1
ATOM 799 O O . VAL A 1 100 ? -8.208 2.718 -0.755 1.00 97.00 100 VAL A O 1
ATOM 802 N N . ILE A 1 101 ? -6.308 1.510 -0.913 1.00 97.88 101 ILE A N 1
ATOM 803 C CA . ILE A 1 101 ? -5.894 1.614 0.484 1.00 97.88 101 ILE A CA 1
ATOM 804 C C . ILE A 1 101 ? -4.669 2.522 0.515 1.00 97.88 101 ILE A C 1
ATOM 806 O O . ILE A 1 101 ? -3.751 2.330 -0.283 1.00 97.88 101 ILE A O 1
ATOM 810 N N . SER A 1 102 ? -4.629 3.493 1.420 1.00 97.31 102 SER A N 1
ATOM 811 C CA . SER A 1 102 ? -3.465 4.360 1.597 1.00 97.31 102 SER A CA 1
ATOM 812 C C . SER A 1 102 ? -2.863 4.259 2.995 1.00 97.31 102 SER A C 1
ATOM 814 O O . SER A 1 102 ? -3.576 4.056 3.975 1.00 97.31 102 SER A O 1
ATOM 816 N N . ILE A 1 103 ? -1.539 4.405 3.080 1.00 97.56 103 ILE A N 1
ATOM 817 C CA . ILE A 1 103 ? -0.821 4.702 4.328 1.00 97.56 103 ILE A CA 1
ATOM 818 C C . ILE A 1 103 ? -0.227 6.104 4.186 1.00 97.56 103 ILE A C 1
ATOM 820 O O . ILE A 1 103 ? 0.672 6.322 3.363 1.00 97.56 103 ILE A O 1
ATOM 824 N N . ASP A 1 104 ? -0.748 7.048 4.967 1.00 95.75 104 ASP A N 1
ATOM 825 C CA . ASP A 1 104 ? -0.374 8.462 4.916 1.00 95.75 104 ASP A CA 1
ATOM 826 C C . ASP A 1 104 ? -0.490 9.096 6.306 1.00 95.75 104 ASP A C 1
ATOM 828 O O . ASP A 1 104 ? -1.503 8.959 6.978 1.00 95.75 104 ASP A O 1
ATOM 832 N N . LEU A 1 105 ? 0.541 9.822 6.736 1.00 95.88 105 LEU A N 1
ATOM 833 C CA . LEU A 1 105 ? 0.536 10.526 8.019 1.00 95.88 105 LEU A CA 1
ATOM 834 C C . LEU A 1 105 ? -0.386 11.746 8.026 1.00 95.88 105 LEU A C 1
ATOM 836 O O . LEU A 1 105 ? -0.787 12.190 9.099 1.00 95.88 105 LEU A O 1
ATOM 840 N N . ASN A 1 106 ? -0.674 12.322 6.859 1.00 95.44 106 ASN A N 1
ATOM 841 C CA . ASN A 1 106 ? -1.511 13.503 6.753 1.00 95.44 106 ASN A CA 1
ATOM 842 C C . ASN A 1 106 ? -2.976 13.100 6.496 1.00 95.44 106 ASN A C 1
ATOM 844 O O . ASN A 1 106 ? -3.325 12.810 5.350 1.00 95.44 106 ASN A O 1
ATOM 848 N N . PRO A 1 107 ? -3.870 13.159 7.505 1.00 95.62 107 PRO A N 1
ATOM 849 C CA . PRO A 1 107 ? -5.283 12.807 7.328 1.00 95.62 107 PRO A CA 1
ATOM 850 C C . PRO A 1 107 ? -6.043 13.770 6.400 1.00 95.62 107 PRO A C 1
ATOM 852 O O . PRO A 1 107 ? -7.154 13.465 5.975 1.00 95.62 107 PRO A O 1
ATOM 855 N N . LEU A 1 108 ? -5.464 14.935 6.091 1.00 94.88 108 LEU A N 1
ATOM 856 C CA . LEU A 1 108 ? -6.046 15.963 5.227 1.00 94.88 108 LEU A CA 1
ATOM 857 C C . LEU A 1 108 ? -5.462 15.949 3.810 1.00 94.88 108 LEU A C 1
ATOM 859 O O . LEU A 1 108 ? -5.773 16.833 3.008 1.00 94.88 108 LEU A O 1
ATOM 863 N N . SER A 1 109 ? -4.578 15.001 3.484 1.00 94.19 109 SER A N 1
ATOM 864 C CA . SER A 1 109 ? -4.046 14.900 2.127 1.00 94.19 109 SER A CA 1
ATOM 865 C C . SER A 1 109 ? -5.153 14.481 1.154 1.00 94.19 109 SER A C 1
ATOM 867 O O . SER A 1 109 ? -6.114 13.801 1.521 1.00 94.19 109 SER A O 1
ATOM 869 N N . ARG A 1 110 ? -5.018 14.864 -0.122 1.00 91.81 110 ARG A N 1
ATOM 870 C CA . ARG A 1 110 ? -5.923 14.365 -1.173 1.00 91.81 110 ARG A CA 1
ATOM 871 C C . ARG A 1 110 ? -5.910 12.839 -1.213 1.00 91.81 110 ARG A C 1
ATOM 873 O O . ARG A 1 110 ? -6.963 12.224 -1.242 1.00 91.81 110 ARG A O 1
ATOM 880 N N . THR A 1 111 ? -4.730 12.234 -1.094 1.00 93.06 111 THR A N 1
ATOM 881 C CA . THR A 1 111 ? -4.573 10.779 -1.047 1.00 93.06 111 THR A CA 1
ATOM 882 C C . THR A 1 111 ? -5.400 10.150 0.075 1.00 93.06 111 THR A C 1
ATOM 884 O O . THR A 1 111 ? -6.143 9.201 -0.179 1.00 93.06 111 THR A O 1
ATOM 887 N N . ALA A 1 112 ? -5.319 10.701 1.288 1.00 94.44 112 ALA A N 1
ATOM 888 C CA . ALA A 1 112 ? -6.061 10.235 2.452 1.00 94.44 112 ALA A CA 1
ATOM 889 C C . ALA A 1 112 ? -7.579 10.376 2.268 1.00 94.44 112 ALA A C 1
ATOM 891 O O . ALA A 1 112 ? -8.322 9.440 2.558 1.00 94.44 112 ALA A O 1
ATOM 892 N N . MET A 1 113 ? -8.042 11.522 1.767 1.00 93.69 113 MET A N 1
ATOM 893 C CA . MET A 1 113 ? -9.473 11.791 1.583 1.00 93.69 113 MET A CA 1
ATOM 894 C C . MET A 1 113 ? -10.086 11.013 0.411 1.00 93.69 113 MET A C 1
ATOM 896 O O . MET A 1 113 ? -11.256 10.641 0.464 1.00 93.69 113 MET A O 1
ATOM 900 N N . ASP A 1 114 ? -9.308 10.762 -0.643 1.00 94.00 114 ASP A N 1
ATOM 901 C CA . ASP A 1 114 ? -9.791 10.132 -1.871 1.00 94.00 114 ASP A CA 1
ATOM 902 C C . ASP A 1 114 ? -9.651 8.604 -1.871 1.00 94.00 114 ASP A C 1
ATOM 904 O O . ASP A 1 114 ? -10.196 7.966 -2.770 1.00 94.00 114 ASP A O 1
ATOM 908 N N . SER A 1 115 ? -8.957 8.000 -0.903 1.00 96.00 115 SER A N 1
ATOM 909 C CA . SER A 1 115 ? -8.842 6.538 -0.772 1.00 96.00 115 SER A CA 1
ATOM 910 C C . SER A 1 115 ? -10.114 5.904 -0.193 1.00 96.00 115 SER A C 1
ATOM 912 O O . SER A 1 115 ? -10.889 6.555 0.508 1.00 96.00 115 SER A O 1
ATOM 914 N N . ASP A 1 116 ? -10.339 4.616 -0.473 1.00 97.19 116 ASP A N 1
ATOM 915 C CA . ASP A 1 116 ? -11.441 3.862 0.143 1.00 97.19 116 ASP A CA 1
ATOM 916 C C . ASP A 1 116 ? -11.137 3.531 1.612 1.00 97.19 116 ASP A C 1
ATOM 918 O O . ASP A 1 116 ? -12.048 3.505 2.432 1.00 97.19 116 ASP A O 1
ATOM 922 N N . ILE A 1 117 ? -9.861 3.308 1.942 1.00 97.81 117 ILE A N 1
ATOM 923 C CA . ILE A 1 117 ? -9.363 3.083 3.304 1.00 97.81 117 ILE A CA 1
ATOM 924 C C . ILE A 1 117 ? -8.077 3.886 3.485 1.00 97.81 117 ILE A C 1
ATOM 926 O O . ILE A 1 117 ? -7.175 3.804 2.647 1.00 97.81 117 ILE A O 1
ATOM 930 N N . THR A 1 118 ? -7.963 4.609 4.595 1.00 97.56 118 THR A N 1
ATOM 931 C CA . THR A 1 118 ? -6.749 5.348 4.948 1.00 97.56 118 THR A CA 1
ATOM 932 C C . THR A 1 118 ? -6.245 4.929 6.320 1.00 97.56 118 THR A C 1
ATOM 934 O O . THR A 1 118 ? -6.941 5.026 7.329 1.00 97.56 118 THR A O 1
ATOM 937 N N . ILE A 1 119 ? -4.994 4.484 6.357 1.00 98.06 119 ILE A N 1
ATOM 938 C CA . ILE A 1 119 ? -4.251 4.180 7.573 1.00 98.06 119 ILE A CA 1
ATOM 939 C C . ILE A 1 119 ? -3.400 5.405 7.895 1.00 98.06 119 ILE A C 1
ATOM 941 O O . ILE A 1 119 ? -2.370 5.643 7.259 1.00 98.06 119 ILE A O 1
ATOM 945 N N . VAL A 1 120 ? -3.836 6.179 8.891 1.00 97.88 120 VAL A N 1
ATOM 946 C CA . VAL A 1 120 ? -3.094 7.356 9.353 1.00 97.88 120 VAL A CA 1
ATOM 947 C C . VAL A 1 120 ? -2.003 6.941 10.335 1.00 97.88 120 VAL A C 1
ATOM 949 O O . VAL A 1 120 ? -2.166 7.033 11.549 1.00 97.88 120 VAL A O 1
ATOM 952 N N . ASP A 1 121 ? -0.890 6.436 9.804 1.00 97.75 121 ASP A N 1
ATOM 953 C CA . ASP A 1 121 ? 0.262 6.011 10.599 1.00 97.75 121 ASP A CA 1
ATOM 954 C C . ASP A 1 121 ? 1.580 6.130 9.814 1.00 97.75 121 ASP A C 1
ATOM 956 O O . ASP A 1 121 ? 1.608 6.287 8.593 1.00 97.75 121 ASP A O 1
ATOM 960 N N . ASN A 1 122 ? 2.704 6.057 10.527 1.00 97.06 122 ASN A N 1
ATOM 961 C CA . ASN A 1 122 ? 4.019 5.980 9.911 1.00 97.06 122 ASN A CA 1
ATOM 962 C C . ASN A 1 122 ? 4.223 4.585 9.310 1.00 97.06 122 ASN A C 1
ATOM 964 O O . ASN A 1 122 ? 3.970 3.581 9.973 1.00 97.06 122 ASN A O 1
ATOM 968 N N . LEU A 1 123 ? 4.760 4.532 8.092 1.00 96.00 123 LEU A N 1
ATOM 969 C CA . LEU A 1 123 ? 4.989 3.297 7.344 1.00 96.00 123 LEU A CA 1
ATOM 970 C C . LEU A 1 123 ? 5.733 2.213 8.142 1.00 96.00 123 LEU A C 1
ATOM 972 O O . LEU A 1 123 ? 5.323 1.055 8.131 1.00 96.00 123 LEU A O 1
ATOM 976 N N . VAL A 1 124 ? 6.773 2.616 8.881 1.00 96.25 124 VAL A N 1
ATOM 977 C CA . VAL A 1 124 ? 7.626 1.728 9.692 1.00 96.25 124 VAL A CA 1
ATOM 978 C C . VAL A 1 124 ? 6.839 1.067 10.828 1.00 96.25 124 VAL A C 1
ATOM 980 O O . VAL A 1 124 ? 7.156 -0.033 11.261 1.00 96.25 124 VAL A O 1
ATOM 983 N N . ARG A 1 125 ? 5.779 1.717 11.324 1.00 97.69 125 ARG A N 1
ATOM 984 C CA . ARG A 1 125 ? 4.881 1.132 12.333 1.00 97.69 125 ARG A CA 1
ATOM 985 C C . ARG A 1 125 ? 3.732 0.358 11.701 1.00 97.69 125 ARG A C 1
ATOM 987 O O . ARG A 1 125 ? 3.337 -0.686 12.221 1.00 97.69 125 ARG A O 1
ATOM 994 N N . ALA A 1 126 ? 3.220 0.861 10.581 1.00 97.69 126 ALA A N 1
ATOM 995 C CA . ALA A 1 126 ? 2.049 0.320 9.917 1.00 97.69 126 ALA A CA 1
ATOM 996 C C . ALA A 1 126 ? 2.266 -1.132 9.473 1.00 97.69 126 ALA A C 1
ATOM 998 O O . ALA A 1 126 ? 1.434 -1.980 9.782 1.00 97.69 126 ALA A O 1
ATOM 999 N N . PHE A 1 127 ? 3.384 -1.458 8.815 1.00 97.25 127 PHE A N 1
ATOM 1000 C CA . PHE A 1 127 ? 3.609 -2.814 8.295 1.00 97.25 127 PHE A CA 1
ATOM 1001 C C . PHE A 1 127 ? 3.703 -3.907 9.368 1.00 97.25 127 PHE A C 1
ATOM 1003 O O . PHE A 1 127 ? 3.008 -4.919 9.230 1.00 97.25 127 PHE A O 1
ATOM 1010 N N . PRO A 1 128 ? 4.471 -3.745 10.463 1.00 96.00 128 PRO A N 1
ATOM 1011 C CA . PRO A 1 128 ? 4.463 -4.722 11.552 1.00 96.00 128 PRO A CA 1
ATOM 1012 C C . PRO A 1 128 ? 3.068 -4.927 12.161 1.00 96.00 128 PRO A C 1
ATOM 1014 O O . PRO A 1 128 ? 2.661 -6.056 12.454 1.00 96.00 128 PRO A O 1
ATOM 1017 N N . ILE A 1 129 ? 2.298 -3.843 12.318 1.00 97.62 129 ILE A N 1
ATOM 1018 C CA . ILE A 1 129 ? 0.928 -3.896 12.843 1.00 97.62 129 ILE A CA 1
ATOM 1019 C C . ILE A 1 129 ? -0.001 -4.622 11.863 1.00 97.62 129 ILE A C 1
ATOM 1021 O O . ILE A 1 129 ? -0.753 -5.504 12.286 1.00 97.62 129 ILE A O 1
ATOM 1025 N N . LEU A 1 130 ? 0.080 -4.295 10.571 1.00 96.19 130 LEU A N 1
ATOM 1026 C CA . LEU A 1 130 ? -0.682 -4.940 9.505 1.00 96.19 130 LEU A CA 1
ATOM 1027 C C . LEU A 1 130 ? -0.372 -6.429 9.432 1.00 96.19 130 LEU A C 1
ATOM 1029 O O . LEU A 1 130 ? -1.304 -7.224 9.444 1.00 96.19 130 LEU A O 1
ATOM 1033 N N . THR A 1 131 ? 0.903 -6.823 9.453 1.00 96.12 131 THR A N 1
ATOM 1034 C CA . THR A 1 131 ? 1.307 -8.236 9.480 1.00 96.12 131 THR A CA 1
ATOM 1035 C C . THR A 1 131 ? 0.643 -8.967 10.640 1.00 96.12 131 THR A C 1
ATOM 1037 O O . THR A 1 131 ? 0.024 -10.007 10.436 1.00 96.12 131 THR A O 1
ATOM 1040 N N . ARG A 1 132 ? 0.694 -8.392 11.847 1.00 96.00 132 ARG A N 1
ATOM 1041 C CA . ARG A 1 132 ? 0.084 -8.989 13.041 1.00 96.00 132 ARG A CA 1
ATOM 1042 C C . ARG A 1 132 ? -1.436 -9.132 12.920 1.00 96.00 132 ARG A C 1
ATOM 1044 O O . ARG A 1 132 ? -1.992 -10.098 13.439 1.00 96.00 132 ARG A O 1
ATOM 1051 N N . TYR A 1 133 ? -2.124 -8.167 12.310 1.00 94.31 133 TYR A N 1
ATOM 1052 C CA . TYR A 1 133 ? -3.576 -8.241 12.123 1.00 94.31 133 TYR A CA 1
ATOM 1053 C C . TYR A 1 133 ? -3.974 -9.175 10.981 1.00 94.31 133 TYR A C 1
ATOM 1055 O O . TYR A 1 133 ? -4.937 -9.915 11.147 1.00 94.31 133 TYR A O 1
ATOM 1063 N N . MET A 1 134 ? -3.210 -9.213 9.890 1.00 92.88 134 MET A N 1
ATOM 1064 C CA . MET A 1 134 ? -3.388 -10.161 8.788 1.00 92.88 134 MET A CA 1
ATOM 1065 C C . MET A 1 134 ? -3.242 -11.611 9.271 1.00 92.88 134 MET A C 1
ATOM 1067 O O . MET A 1 134 ? -4.088 -12.450 8.972 1.00 92.88 134 MET A O 1
ATOM 1071 N N . ASP A 1 135 ? -2.248 -11.889 10.120 1.00 93.19 135 ASP A N 1
ATOM 1072 C CA . ASP A 1 135 ? -2.101 -13.200 10.758 1.00 93.19 135 ASP A CA 1
ATOM 1073 C C . ASP A 1 135 ? -3.343 -13.574 11.571 1.00 93.19 135 ASP A C 1
ATOM 1075 O O . ASP A 1 135 ? -3.861 -14.677 11.445 1.00 93.19 135 ASP A O 1
ATOM 1079 N N . LYS A 1 136 ? -3.869 -12.650 12.381 1.00 91.31 136 LYS A N 1
ATOM 1080 C CA . LYS A 1 136 ? -5.059 -12.904 13.207 1.00 91.31 136 LYS A CA 1
ATOM 1081 C C . LYS A 1 136 ? -6.328 -13.069 12.377 1.00 91.31 136 LYS A C 1
ATOM 1083 O O . LYS A 1 136 ? -7.149 -13.933 12.686 1.00 91.31 136 LYS A O 1
ATOM 1088 N N . ILE A 1 137 ? -6.510 -12.235 11.356 1.00 89.69 137 ILE A N 1
ATOM 1089 C CA . ILE A 1 137 ? -7.730 -12.236 10.550 1.00 89.69 137 ILE A CA 1
ATOM 1090 C C . ILE A 1 137 ? -7.788 -13.451 9.624 1.00 89.69 137 ILE A C 1
ATOM 1092 O O . ILE A 1 137 ? -8.879 -13.927 9.347 1.00 89.69 137 ILE A O 1
ATOM 1096 N N . SER A 1 138 ? -6.639 -14.034 9.256 1.00 84.38 138 SER A N 1
ATOM 1097 C CA . SER A 1 138 ? -6.575 -15.268 8.459 1.00 84.38 138 SER A CA 1
ATOM 1098 C C . SER A 1 138 ? -7.271 -16.476 9.106 1.00 84.38 138 SER A C 1
ATOM 1100 O O . SER A 1 138 ? -7.667 -17.404 8.407 1.00 84.38 138 SER A O 1
ATOM 1102 N N . TYR A 1 139 ? -7.469 -16.454 10.431 1.00 87.25 139 TYR A N 1
ATOM 1103 C CA . TYR A 1 139 ? -8.215 -17.482 11.166 1.00 87.25 139 TYR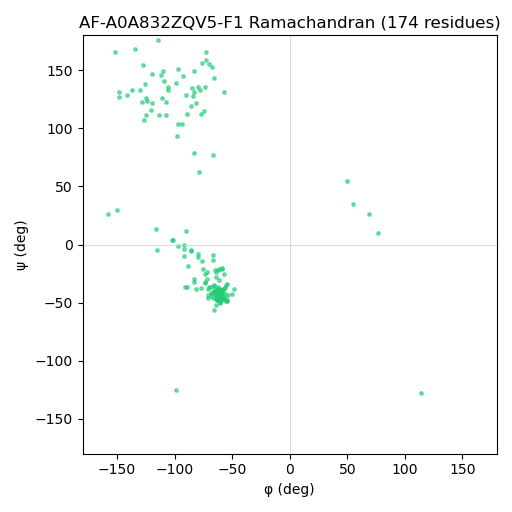 A CA 1
ATOM 1104 C C . TYR A 1 139 ? -9.734 -17.242 11.196 1.00 87.25 139 TYR A C 1
ATOM 1106 O O . TYR A 1 139 ? -10.469 -18.064 11.743 1.00 87.25 139 TYR A O 1
ATOM 1114 N N . HIS A 1 140 ? -10.210 -16.117 10.659 1.00 87.56 140 HIS A N 1
ATOM 1115 C CA . HIS A 1 140 ? -11.626 -15.767 10.611 1.00 87.56 140 HIS A CA 1
ATOM 1116 C C . HIS A 1 140 ? -12.229 -16.147 9.251 1.00 87.56 140 HIS A C 1
ATOM 1118 O O . HIS A 1 140 ? -11.541 -16.187 8.233 1.00 87.56 140 HIS A O 1
ATOM 1124 N N . GLY A 1 141 ? -13.529 -16.447 9.235 1.00 88.88 141 GLY A N 1
ATOM 1125 C CA . GLY A 1 141 ? -14.260 -16.724 7.996 1.00 88.88 141 GLY A CA 1
ATOM 1126 C C . GLY A 1 141 ? -14.501 -15.460 7.167 1.00 88.88 141 GLY A C 1
ATOM 1127 O O . GLY A 1 141 ? -14.507 -14.353 7.707 1.00 88.88 141 GLY A O 1
ATOM 1128 N N . VAL A 1 142 ? -14.751 -15.641 5.866 1.00 90.75 142 VAL A N 1
ATOM 1129 C CA . VAL A 1 142 ? -15.020 -14.548 4.912 1.00 90.75 142 VAL A CA 1
ATOM 1130 C C . VAL A 1 142 ? -16.155 -13.642 5.398 1.00 90.75 142 VAL A C 1
ATOM 1132 O O . VAL A 1 142 ? -15.967 -12.432 5.415 1.00 90.75 142 VAL A O 1
ATOM 1135 N N . ASP A 1 143 ? -17.248 -14.205 5.922 1.00 93.38 143 ASP A N 1
ATOM 1136 C CA . ASP A 1 143 ? -18.396 -13.446 6.447 1.00 93.38 143 ASP A CA 1
ATOM 1137 C C . ASP A 1 143 ? -18.006 -12.429 7.538 1.00 93.38 143 ASP A C 1
ATOM 1139 O O . ASP A 1 143 ? -18.584 -11.348 7.652 1.00 93.38 143 ASP A O 1
ATOM 1143 N N . VAL A 1 144 ? -17.005 -12.761 8.366 1.00 92.81 144 VAL A N 1
ATOM 1144 C CA . VAL A 1 144 ? -16.510 -11.850 9.410 1.00 92.81 144 VAL A CA 1
ATOM 1145 C C . VAL A 1 144 ? -15.748 -10.690 8.777 1.00 92.81 144 VAL A C 1
ATOM 1147 O O . VAL A 1 144 ? -15.933 -9.543 9.180 1.00 92.81 144 VAL A O 1
ATOM 1150 N N . CYS A 1 145 ? -14.905 -10.977 7.785 1.00 92.69 145 CYS A N 1
ATOM 1151 C CA . CYS A 1 145 ? -14.163 -9.960 7.046 1.00 92.69 145 CYS A CA 1
ATOM 1152 C C . CYS A 1 145 ? -15.104 -9.035 6.267 1.00 92.69 145 CYS A C 1
ATOM 1154 O O . CYS A 1 145 ? -14.910 -7.822 6.289 1.00 92.69 145 CYS A O 1
ATOM 1156 N N . GLU A 1 146 ? -16.134 -9.589 5.625 1.00 94.19 146 GLU A N 1
ATOM 1157 C CA . GLU A 1 146 ? -17.157 -8.821 4.912 1.00 94.19 146 GLU A CA 1
ATOM 1158 C C . GLU A 1 146 ? -17.878 -7.871 5.858 1.00 94.19 146 GLU A C 1
ATOM 1160 O O . GLU A 1 146 ? -17.930 -6.674 5.592 1.00 94.19 146 GLU A O 1
ATOM 1165 N N . LYS A 1 147 ? -18.310 -8.360 7.023 1.00 95.56 147 LYS A N 1
ATOM 1166 C CA . LYS A 1 147 ? -18.943 -7.509 8.030 1.00 95.56 147 LYS A CA 1
ATOM 1167 C C . LYS A 1 147 ? -18.032 -6.375 8.515 1.00 95.56 147 LYS A C 1
ATOM 1169 O O . LYS A 1 147 ? -18.483 -5.244 8.652 1.00 95.56 147 LYS A O 1
ATOM 1174 N N . ILE A 1 148 ? -16.746 -6.652 8.754 1.00 94.50 148 ILE A N 1
ATOM 1175 C CA . ILE A 1 148 ? -15.773 -5.611 9.138 1.00 94.50 148 ILE A CA 1
ATOM 1176 C C . ILE A 1 148 ? -15.673 -4.533 8.052 1.00 94.50 148 ILE A C 1
ATOM 1178 O O . ILE A 1 148 ? -15.582 -3.350 8.377 1.00 94.50 148 ILE A O 1
ATOM 1182 N N . LEU A 1 149 ? -15.681 -4.930 6.777 1.00 94.62 149 LEU A N 1
ATOM 1183 C CA . LEU A 1 149 ? -15.634 -3.998 5.652 1.00 94.62 149 LEU A CA 1
ATOM 1184 C C . LEU A 1 149 ? -16.941 -3.211 5.492 1.00 94.62 149 LEU A C 1
ATOM 1186 O O . LEU A 1 149 ? -16.880 -2.024 5.183 1.00 94.62 149 LEU A O 1
ATOM 1190 N N . GLU A 1 150 ? -18.099 -3.837 5.715 1.00 96.12 150 GLU A N 1
ATOM 1191 C CA . GLU A 1 150 ? -19.412 -3.176 5.690 1.00 96.12 150 GLU A CA 1
ATOM 1192 C C . GLU A 1 150 ? -19.547 -2.112 6.786 1.00 96.12 150 GLU A C 1
ATOM 1194 O O . GLU A 1 150 ? -20.100 -1.039 6.545 1.00 96.12 150 GLU A O 1
ATOM 1199 N N . ASP A 1 151 ? -19.004 -2.391 7.973 1.00 96.75 151 ASP A N 1
ATOM 1200 C CA . ASP A 1 151 ? -19.048 -1.491 9.127 1.00 96.75 151 ASP A CA 1
ATOM 1201 C C . ASP A 1 151 ? -17.984 -0.366 9.058 1.00 96.75 151 ASP A C 1
ATOM 1203 O O . ASP A 1 151 ? -17.989 0.550 9.891 1.00 96.75 151 ASP A O 1
ATOM 1207 N N . TYR A 1 152 ? -17.055 -0.411 8.093 1.00 97.06 152 TYR A N 1
ATOM 1208 C CA . TYR A 1 152 ? -15.958 0.552 7.978 1.00 97.06 152 TYR A CA 1
ATOM 1209 C C . TYR A 1 152 ? -16.368 1.834 7.232 1.00 97.06 152 TYR A C 1
ATOM 1211 O O . TYR A 1 152 ? -16.820 1.804 6.089 1.00 97.06 152 TYR A O 1
ATOM 1219 N N . ASP A 1 153 ? -16.107 2.991 7.848 1.00 97.19 153 ASP A N 1
ATOM 1220 C CA . ASP A 1 153 ? -16.308 4.316 7.249 1.00 97.19 153 ASP A CA 1
ATOM 1221 C C . ASP A 1 153 ? -15.013 5.139 7.334 1.00 97.19 153 ASP A C 1
ATOM 1223 O O . ASP A 1 153 ? -14.632 5.632 8.400 1.00 97.19 153 ASP A O 1
ATOM 1227 N N . ASN A 1 154 ? -14.350 5.324 6.187 1.00 96.56 154 ASN A N 1
ATOM 1228 C CA . ASN A 1 154 ? -13.100 6.081 6.093 1.00 96.56 154 ASN A CA 1
ATOM 1229 C C . ASN A 1 154 ? -13.260 7.544 6.537 1.00 96.56 154 ASN A C 1
ATOM 1231 O O . ASN A 1 154 ? -12.389 8.094 7.205 1.00 96.56 154 ASN A O 1
ATOM 1235 N N . ILE A 1 155 ? -14.387 8.189 6.209 1.00 96.25 155 ILE A N 1
ATOM 1236 C CA . ILE A 1 155 ? -14.638 9.590 6.579 1.00 96.25 155 ILE A CA 1
ATOM 1237 C C . ILE A 1 155 ? -14.774 9.702 8.094 1.00 96.25 155 ILE A C 1
ATOM 1239 O O . ILE A 1 155 ? -14.267 10.653 8.695 1.00 96.25 155 ILE A O 1
ATOM 1243 N N . LYS A 1 156 ? -15.453 8.739 8.723 1.00 97.50 156 LYS A N 1
ATOM 1244 C CA . LYS A 1 156 ? -15.559 8.677 10.181 1.00 97.50 156 LYS A CA 1
ATOM 1245 C C . LYS A 1 156 ? -14.185 8.486 10.828 1.00 97.50 156 LYS A C 1
ATOM 1247 O O . LYS A 1 156 ? -13.851 9.251 11.729 1.00 97.50 156 LYS A O 1
ATOM 1252 N N . VAL A 1 157 ? -13.368 7.560 10.323 1.00 97.56 157 VAL A N 1
ATOM 1253 C CA . VAL A 1 157 ? -12.005 7.322 10.832 1.00 97.56 157 VAL A CA 1
ATOM 1254 C C . VAL A 1 157 ? -11.131 8.574 10.705 1.00 97.56 157 VAL A C 1
ATOM 1256 O O . VAL A 1 157 ? -10.491 8.976 11.674 1.00 97.56 157 VAL A O 1
ATOM 1259 N N . LEU A 1 158 ? -11.143 9.255 9.556 1.00 97.88 158 LEU A N 1
ATOM 1260 C CA . LEU A 1 158 ? -10.376 10.493 9.373 1.00 97.88 158 LEU A CA 1
ATOM 1261 C C . LEU A 1 158 ? -10.832 11.607 10.327 1.00 97.88 158 LEU A C 1
ATOM 1263 O O . LEU A 1 158 ? -9.998 12.348 10.847 1.00 97.88 158 LEU A O 1
ATOM 1267 N N . LYS A 1 159 ? -12.137 11.716 10.611 1.00 97.75 159 LYS A N 1
ATOM 1268 C CA . LYS A 1 159 ? -12.654 12.657 11.620 1.00 97.75 159 LYS A CA 1
ATOM 1269 C C . LYS A 1 159 ? -12.156 12.321 13.023 1.00 97.75 159 LYS A C 1
ATOM 1271 O O . LYS A 1 159 ? -11.763 13.232 13.743 1.00 97.75 159 LYS A O 1
ATOM 1276 N N . GLU A 1 160 ? -12.155 11.047 13.403 1.00 98.00 160 GLU A N 1
ATOM 1277 C CA . GLU A 1 160 ? -11.636 10.598 14.701 1.00 98.00 160 GLU A CA 1
ATOM 1278 C C . GLU A 1 160 ? -10.141 10.917 14.845 1.00 98.00 160 GLU A C 1
ATOM 1280 O O . GLU A 1 160 ? -9.723 11.458 15.867 1.00 98.00 160 GLU A O 1
ATOM 1285 N N . VAL A 1 161 ? -9.35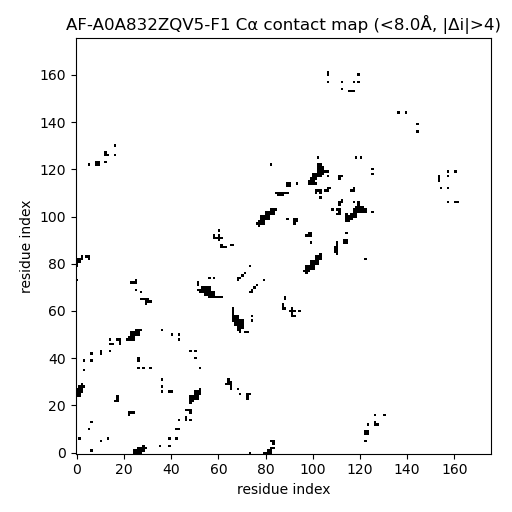0 10.692 13.791 1.00 97.94 161 VAL A N 1
ATOM 1286 C CA . VAL A 1 161 ? -7.932 11.084 13.751 1.00 97.94 161 VAL A CA 1
ATOM 1287 C C . VAL A 1 161 ? -7.765 12.598 13.905 1.00 97.94 161 VAL A C 1
ATOM 1289 O O . VAL A 1 161 ? -6.907 13.051 14.660 1.00 97.94 161 VAL A O 1
ATOM 1292 N N . MET A 1 162 ? -8.585 13.401 13.223 1.00 97.44 162 MET A N 1
ATOM 1293 C CA . MET A 1 162 ? -8.529 14.859 13.350 1.00 97.44 162 MET A CA 1
ATOM 1294 C C . MET A 1 162 ? -8.881 15.334 14.760 1.00 97.44 162 MET A C 1
ATOM 1296 O O . MET A 1 162 ? -8.206 16.220 15.278 1.00 97.44 162 MET A O 1
ATOM 1300 N N . LEU A 1 163 ? -9.893 14.740 15.396 1.00 96.75 163 LEU A N 1
ATOM 1301 C CA . LEU A 1 163 ? -10.243 15.045 16.785 1.00 96.75 163 LEU A CA 1
ATOM 1302 C C . LEU A 1 163 ? -9.098 14.695 17.738 1.00 96.75 163 LEU A C 1
ATOM 1304 O O . LEU A 1 163 ? -8.757 15.515 18.583 1.00 96.75 163 LEU A O 1
ATOM 1308 N N . TYR A 1 164 ? -8.458 13.540 17.540 1.00 96.38 164 TYR A N 1
ATOM 1309 C CA . TYR A 1 164 ? -7.268 13.155 18.297 1.00 96.38 164 TYR A CA 1
ATOM 1310 C C . TYR A 1 164 ? -6.133 14.179 18.142 1.00 96.38 164 TYR A C 1
ATOM 1312 O O . TYR A 1 164 ? -5.507 14.564 19.125 1.00 96.38 164 TYR A O 1
ATOM 1320 N N . ILE A 1 165 ? -5.870 14.664 16.922 1.00 95.38 165 ILE A N 1
ATOM 1321 C CA . ILE A 1 165 ? -4.851 15.700 16.692 1.00 95.38 165 ILE A CA 1
ATOM 1322 C C . ILE A 1 165 ? -5.234 17.009 17.394 1.00 95.38 165 ILE A C 1
ATOM 1324 O O . ILE A 1 165 ? -4.374 17.619 18.024 1.00 95.38 165 ILE A O 1
ATOM 1328 N N . VAL A 1 166 ? -6.498 17.436 17.307 1.00 94.62 166 VAL A N 1
ATOM 1329 C CA . VAL A 1 166 ? -6.984 18.662 17.962 1.00 94.62 166 VAL A CA 1
ATOM 1330 C C . VAL A 1 166 ? -6.811 18.577 19.474 1.00 94.62 166 VAL A C 1
ATOM 1332 O O . VAL A 1 166 ? -6.226 19.491 20.039 1.00 94.62 166 VAL A O 1
ATOM 1335 N N . GLU A 1 167 ? -7.245 17.479 20.099 1.00 93.56 167 GLU A N 1
ATOM 1336 C CA . GLU A 1 167 ? -7.089 17.234 21.539 1.00 93.56 167 GLU A CA 1
ATOM 1337 C C . GLU A 1 167 ? -5.619 17.350 21.960 1.00 93.56 167 GLU A C 1
ATOM 1339 O O . GLU A 1 167 ? -5.279 18.096 22.876 1.00 93.56 167 GLU A O 1
ATOM 1344 N N . ARG A 1 168 ? -4.712 16.710 21.211 1.00 92.50 168 ARG A N 1
ATOM 1345 C CA . ARG A 1 168 ? -3.275 16.810 21.489 1.00 92.50 168 ARG A CA 1
ATOM 1346 C C . ARG A 1 168 ? -2.730 18.215 21.305 1.00 92.50 168 ARG A C 1
ATOM 1348 O O . ARG A 1 168 ? -1.890 18.620 22.088 1.00 92.50 168 ARG A O 1
ATOM 1355 N N . VAL A 1 169 ? -3.162 18.964 20.298 1.00 91.00 169 VAL A N 1
ATOM 1356 C CA . VAL A 1 169 ? -2.696 20.347 20.126 1.00 91.00 169 VAL A CA 1
ATOM 1357 C C . VAL A 1 169 ? -3.227 21.246 21.242 1.00 91.00 169 VAL A C 1
ATOM 1359 O O . VAL A 1 169 ? -2.492 22.116 21.689 1.00 91.00 169 VAL A O 1
ATOM 1362 N N . THR A 1 170 ? -4.459 21.035 21.714 1.00 87.94 170 THR A N 1
ATOM 1363 C CA . THR A 1 170 ? -5.030 21.814 22.824 1.00 87.94 170 THR A CA 1
ATOM 1364 C C . THR A 1 170 ? -4.418 21.479 24.179 1.00 87.94 170 THR A C 1
ATOM 1366 O O . THR A 1 170 ? -4.359 22.357 25.030 1.00 87.94 170 THR A O 1
ATOM 1369 N N . ASP A 1 171 ? -3.950 20.245 24.375 1.00 83.94 171 ASP A N 1
ATOM 1370 C CA . ASP A 1 171 ? -3.265 19.822 25.604 1.00 83.94 171 ASP A CA 1
ATOM 1371 C C . ASP A 1 171 ? -1.824 20.345 25.695 1.00 83.94 171 ASP A C 1
ATOM 1373 O O . ASP A 1 171 ? -1.232 20.374 26.775 1.00 83.94 171 ASP A O 1
ATOM 1377 N N . TYR A 1 172 ? -1.224 20.713 24.562 1.00 68.81 172 TYR A N 1
ATOM 1378 C CA . TYR A 1 172 ? 0.088 21.338 24.540 1.00 68.81 172 TYR A CA 1
ATOM 1379 C C . TYR A 1 172 ? -0.078 22.862 24.650 1.00 68.81 172 TYR A C 1
ATOM 1381 O O . TYR A 1 172 ? -0.510 23.516 23.700 1.00 68.81 172 TYR A O 1
ATOM 1389 N N . ASP A 1 173 ? 0.353 23.445 25.770 1.00 63.56 173 ASP A N 1
ATOM 1390 C CA . ASP A 1 173 ? 0.616 24.886 25.885 1.00 63.56 173 ASP A CA 1
ATOM 1391 C C . ASP A 1 173 ? 1.820 25.250 24.993 1.00 63.56 173 ASP A C 1
ATOM 1393 O O . ASP A 1 173 ? 2.955 25.373 25.440 1.00 63.56 173 ASP A O 1
ATOM 1397 N N . ILE A 1 174 ? 1.605 25.343 23.677 1.00 59.84 174 ILE A N 1
ATOM 1398 C CA . ILE A 1 174 ? 2.643 25.738 22.700 1.00 59.84 174 ILE A CA 1
ATOM 1399 C C . ILE A 1 174 ? 2.835 27.268 22.694 1.00 59.84 174 ILE A C 1
ATOM 1401 O O . ILE A 1 174 ? 3.778 27.775 22.088 1.00 59.84 174 ILE A O 1
ATOM 1405 N N . PHE A 1 175 ? 1.944 28.013 23.352 1.00 59.50 175 PHE A N 1
ATOM 1406 C CA . PHE A 1 175 ? 1.877 29.474 23.280 1.00 59.50 175 PHE A CA 1
ATOM 1407 C C . PHE A 1 175 ? 2.145 30.2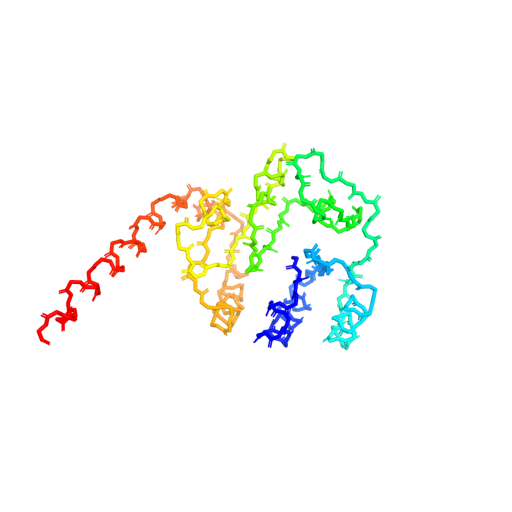07 24.603 1.00 59.50 175 PHE A C 1
ATOM 1409 O O . PHE A 1 175 ? 1.912 31.416 24.643 1.00 59.50 175 PHE A O 1
ATOM 1416 N N . ASP A 1 176 ? 2.673 29.521 25.621 1.00 50.75 176 ASP A N 1
ATOM 1417 C CA . ASP A 1 176 ? 3.218 30.148 26.839 1.00 50.75 176 ASP A CA 1
ATOM 1418 C C . ASP A 1 176 ? 4.752 30.277 26.795 1.00 50.75 176 ASP A C 1
ATOM 1420 O O . ASP A 1 176 ? 5.440 29.299 26.411 1.00 50.75 176 ASP A O 1
#

Foldseek 3Di:
DDEPVLCVQALPLVLCLCQVVQNAEEYFYQDDDPVRLVVSVVSNPVGPHHYHYPLPDALPFDPGPSRRTDCVHLVPDQEDEDEPDADCVLVSSVVVVHAYEYEDLDCPGPSNVSHLHYDNDDSNVVSVVVVVVCVVCVPPDPVVVVVVSVPDDSVVVSVVVVVVVVVVVVVDPPPD

Nearest PDB structures (foldseek):
  3wdl-assembly1_A  TM=9.575E-01  e=3.428E-13  Thermococcus kodakarensis KOD1
  3wdk-assembly2_C  TM=9.381E-01  e=3.020E-13  Thermococcus kodakarensis KOD1
  4mb2-assembly2_D  TM=9.397E-01  e=2.496E-13  Thermococcus onnurineus NA1
  3wdk-assembly1_A  TM=9.384E-01  e=4.148E-13  Thermococcus kodakarensis KOD1
  3wdm-assembly2_D  TM=9.466E-01  e=1.146E-12  Thermococcus kodakarensis KOD1

Sequence (176 aa):
AVNGNSAALAHEDIGLFAEKYGFPIEINLFHYSRERVVKLRELFESYNIKIYDEYDVGLPTVSSSRRFVSRDGIYSSDTVLVMIEDGDMPIGLRRLGKKVISIDLNPLSRTAMDSDITIVDNLVRAFPILTRYMDKISYHGVDVCEKILEDYDNIKVLKEVMLYIVERVTDYDIFD

Secondary structure (DSSP, 8-state):
-B-HHHHHHHHHHHHHHHHHHT--EEB--SS--HHHHHHHHHTTTTSSS-EE----EE-TT--SGGGEE-TTTTTT-SEEEEES--SSHHHHHHHTT-EEEEE-S-TTSHHHHHSSEEE-S-HHHHHHHHHHHHHHHTTS-HHHHHHHHHT--HHHHHHHHHHHHHHHHHHS----